Protein AF-A0A2S8ZE43-F1 (afdb_monomer_lite)

Radius of gyration: 16.78 Å; chains: 1; bounding box: 39×30×46 Å

pLDDT: mean 85.7, std 11.54, range [40.06, 96.19]

Sequence (130 aa):
MLRFFDMMYYHLATFYQRFHKKTSGWQLQASFIVSITQAMLILDLWMIIISIFDIQKKAGVYEKIIFCIIGLCLIFYNMKRYEKKYQYYKSIWGVYSGNQKKIQVFLTFFTAVFVWVFVFILGFVFNKYK

Foldseek 3Di:
DVVLLLLLLLLQLVVQCVVCVPDPCSSLVSLLLSLVLVLLVVVLVVLVVCVVVVVLDAQDPVNVVVSVVSSVVSSVVSCVVSVVCNVVSCVVLVPDDDPVNVVSSCCSVCSSVVSVVSSVCSCPVVVSND

Secondary structure (DSSP, 8-state):
-HHHHHHHHHHHHHHHHHH-TT-TTHHHHHHHHHHHHHHHHHHHHHHHHHHHTT--PPPPHHHHHHHHHHHHHHHHHHHHHHTT-HHHHHHHHTT--HHHHHHHHHHHHHHHHHHHHHHHHHHHHT-TT-

Structure (mmCIF, N/CA/C/O backbone):
data_AF-A0A2S8ZE43-F1
#
_entry.id   AF-A0A2S8ZE43-F1
#
loop_
_atom_site.group_PDB
_atom_site.id
_atom_site.type_symbol
_atom_site.label_atom_id
_atom_site.label_alt_id
_atom_site.label_comp_id
_atom_site.label_asym_id
_atom_site.label_entity_id
_atom_site.label_seq_id
_atom_site.pdbx_PDB_ins_code
_atom_site.Cartn_x
_atom_site.Cartn_y
_atom_site.Cartn_z
_atom_site.occupancy
_atom_site.B_iso_or_equiv
_atom_site.auth_seq_id
_atom_site.auth_comp_id
_atom_site.auth_asym_id
_atom_site.auth_atom_id
_atom_site.pdbx_PDB_model_num
ATOM 1 N N . MET A 1 1 ? 8.765 -7.871 5.565 1.00 48.03 1 MET A N 1
ATOM 2 C CA . MET A 1 1 ? 7.647 -6.977 5.174 1.00 48.03 1 MET A CA 1
ATOM 3 C C . MET A 1 1 ? 8.031 -5.946 4.103 1.00 48.03 1 MET A C 1
ATOM 5 O O . MET A 1 1 ? 7.335 -5.865 3.101 1.00 48.03 1 MET A O 1
ATOM 9 N N . LEU A 1 2 ? 9.161 -5.231 4.240 1.00 58.69 2 LEU A N 1
ATOM 10 C CA . LEU A 1 2 ? 9.620 -4.197 3.285 1.00 58.69 2 LEU A CA 1
ATOM 11 C C . LEU A 1 2 ? 9.731 -4.681 1.822 1.00 58.69 2 LEU A C 1
ATOM 13 O O . LEU A 1 2 ? 9.340 -3.958 0.916 1.00 58.69 2 LEU A O 1
ATOM 17 N N . ARG A 1 3 ? 10.184 -5.922 1.586 1.00 84.06 3 ARG A N 1
ATOM 18 C CA . ARG A 1 3 ? 10.337 -6.485 0.228 1.00 84.06 3 ARG A CA 1
ATOM 19 C C . ARG A 1 3 ? 9.009 -6.776 -0.486 1.00 84.06 3 ARG A C 1
ATOM 21 O O . ARG A 1 3 ? 8.967 -6.705 -1.708 1.00 84.06 3 ARG A O 1
ATOM 28 N N . PHE A 1 4 ? 7.940 -7.090 0.253 1.00 91.50 4 PHE A N 1
ATOM 29 C CA . PHE A 1 4 ? 6.644 -7.433 -0.343 1.00 91.50 4 PHE A CA 1
ATOM 30 C C . PHE A 1 4 ? 5.932 -6.194 -0.883 1.00 91.50 4 PHE A C 1
ATOM 32 O O . PHE A 1 4 ? 5.517 -6.187 -2.033 1.00 91.50 4 PHE A O 1
ATOM 39 N N . PHE A 1 5 ? 5.853 -5.117 -0.097 1.00 93.94 5 PHE A N 1
ATOM 40 C CA . PHE A 1 5 ? 5.234 -3.871 -0.559 1.00 93.94 5 PHE A CA 1
ATOM 41 C C . PHE A 1 5 ? 6.025 -3.203 -1.686 1.00 93.94 5 PHE A C 1
ATOM 43 O O . PHE A 1 5 ? 5.430 -2.610 -2.577 1.00 93.94 5 PHE A O 1
ATOM 50 N N . ASP A 1 6 ? 7.348 -3.369 -1.706 1.00 94.12 6 ASP A N 1
ATOM 51 C CA . ASP A 1 6 ? 8.193 -2.923 -2.816 1.00 94.12 6 ASP A CA 1
ATOM 52 C C . ASP A 1 6 ? 7.912 -3.719 -4.108 1.00 94.12 6 ASP A C 1
ATOM 54 O O . ASP A 1 6 ? 7.818 -3.146 -5.195 1.00 94.12 6 ASP A O 1
ATOM 58 N N . MET A 1 7 ? 7.719 -5.038 -3.993 1.00 94.44 7 MET A N 1
ATOM 59 C CA . MET A 1 7 ? 7.272 -5.892 -5.100 1.00 94.44 7 MET A CA 1
ATOM 60 C C . MET A 1 7 ? 5.857 -5.504 -5.564 1.00 94.44 7 MET A C 1
ATOM 62 O O . MET A 1 7 ? 5.603 -5.398 -6.764 1.00 94.44 7 MET A O 1
ATOM 66 N N . MET A 1 8 ? 4.953 -5.242 -4.618 1.00 95.31 8 MET A N 1
ATOM 67 C CA . MET A 1 8 ? 3.584 -4.803 -4.879 1.00 95.31 8 MET A CA 1
ATOM 68 C C . MET A 1 8 ? 3.570 -3.465 -5.626 1.00 95.31 8 MET A C 1
ATOM 70 O O . MET A 1 8 ? 2.912 -3.341 -6.658 1.00 95.31 8 MET A O 1
ATOM 74 N N . TYR A 1 9 ? 4.370 -2.494 -5.168 1.00 95.38 9 TYR A N 1
ATOM 75 C CA . TYR A 1 9 ? 4.591 -1.221 -5.851 1.00 95.38 9 TYR A CA 1
ATOM 76 C C . TYR A 1 9 ? 5.042 -1.444 -7.296 1.00 95.38 9 TYR A C 1
ATOM 78 O O . TYR A 1 9 ? 4.465 -0.856 -8.206 1.00 95.38 9 TYR A O 1
ATOM 86 N N . TYR A 1 10 ? 6.038 -2.305 -7.526 1.00 94.81 10 TYR A N 1
ATOM 87 C CA . TYR A 1 10 ? 6.545 -2.576 -8.871 1.00 94.81 10 TYR A CA 1
ATOM 88 C C . TYR A 1 10 ? 5.469 -3.132 -9.808 1.00 94.81 10 TYR A C 1
ATOM 90 O O . TYR A 1 10 ? 5.323 -2.640 -10.931 1.00 94.81 10 TYR A O 1
ATOM 98 N N . HIS A 1 11 ? 4.706 -4.135 -9.369 1.00 94.62 11 HIS A N 1
ATOM 99 C CA . HIS A 1 11 ? 3.672 -4.747 -10.209 1.00 94.62 11 HIS A CA 1
ATOM 100 C C . HIS A 1 11 ? 2.501 -3.792 -10.458 1.00 94.62 11 HIS A C 1
ATOM 102 O O . HIS A 1 11 ? 2.032 -3.713 -11.594 1.00 94.62 11 HIS A O 1
ATOM 108 N N . LEU A 1 12 ? 2.096 -2.997 -9.461 1.00 94.56 12 LEU A N 1
ATOM 109 C CA . LEU A 1 12 ? 1.090 -1.941 -9.629 1.00 94.56 12 LEU A CA 1
ATOM 110 C C . LEU A 1 12 ? 1.578 -0.845 -10.580 1.00 94.56 12 LEU A C 1
ATOM 112 O O . LEU A 1 12 ? 0.870 -0.484 -11.515 1.00 94.56 12 LEU A O 1
ATOM 116 N N . ALA A 1 13 ? 2.804 -0.355 -10.407 1.00 93.31 13 ALA A N 1
ATOM 117 C CA . ALA A 1 13 ? 3.397 0.651 -11.283 1.00 93.31 13 ALA A CA 1
ATOM 118 C C . ALA A 1 13 ? 3.513 0.136 -12.723 1.00 93.31 13 ALA A C 1
ATOM 120 O O . ALA A 1 13 ? 3.152 0.841 -13.661 1.00 93.31 13 ALA A O 1
ATOM 121 N N . THR A 1 14 ? 3.941 -1.117 -12.902 1.00 92.62 14 THR A N 1
ATOM 122 C CA . THR A 1 14 ? 4.004 -1.778 -14.214 1.00 92.62 14 THR A CA 1
ATOM 123 C C . THR A 1 14 ? 2.617 -1.913 -14.838 1.00 92.62 14 THR A C 1
ATOM 125 O O . THR A 1 14 ? 2.469 -1.736 -16.046 1.00 92.62 14 THR A O 1
ATOM 128 N N . PHE A 1 15 ? 1.597 -2.227 -14.038 1.00 91.88 15 PHE A N 1
ATOM 129 C CA . PHE A 1 15 ? 0.212 -2.294 -14.487 1.00 91.88 15 PHE A CA 1
ATOM 130 C C . PHE A 1 15 ? -0.289 -0.916 -14.930 1.00 91.88 15 PHE A C 1
ATOM 132 O O . PHE A 1 15 ? -0.655 -0.763 -16.092 1.00 91.88 15 PHE A O 1
ATOM 139 N N . TYR A 1 16 ? -0.212 0.105 -14.072 1.00 90.12 16 TYR A N 1
ATOM 140 C CA . TYR A 1 16 ? -0.656 1.466 -14.394 1.00 90.12 16 TYR A CA 1
ATOM 141 C C . TYR A 1 16 ? 0.104 2.070 -15.576 1.00 90.12 16 TYR A C 1
ATOM 143 O O . TYR A 1 16 ? -0.503 2.716 -16.429 1.00 90.12 16 TYR A O 1
ATOM 151 N N . GLN A 1 17 ? 1.406 1.799 -15.702 1.00 89.75 17 GLN A N 1
ATOM 152 C CA . GLN A 1 17 ? 2.206 2.250 -16.841 1.00 89.75 17 GLN A CA 1
ATOM 153 C C . GLN A 1 17 ? 1.664 1.724 -18.183 1.00 89.75 17 GLN A C 1
ATOM 155 O O . GLN A 1 17 ? 1.778 2.415 -19.196 1.00 89.75 17 GLN A O 1
ATOM 160 N N . ARG A 1 18 ? 1.044 0.532 -18.224 1.00 85.38 18 ARG A N 1
ATOM 161 C CA . ARG A 1 18 ? 0.440 -0.009 -19.459 1.00 85.38 18 ARG A CA 1
ATOM 162 C C . ARG A 1 18 ? -0.752 0.819 -19.933 1.00 85.38 18 ARG A C 1
ATOM 164 O O . ARG A 1 18 ? -0.912 0.967 -21.143 1.00 85.38 18 ARG A O 1
ATOM 171 N N . PHE A 1 19 ? -1.535 1.362 -19.003 1.00 79.69 19 PHE A N 1
ATOM 172 C CA . PHE A 1 19 ? -2.726 2.170 -19.288 1.00 79.69 19 PHE A CA 1
ATOM 173 C C . PHE A 1 19 ? -2.402 3.659 -19.455 1.00 79.69 19 PHE A C 1
ATOM 175 O O . PHE A 1 19 ? -3.043 4.351 -20.238 1.00 79.69 19 PHE A O 1
ATOM 182 N N . HIS A 1 20 ? -1.359 4.147 -18.781 1.00 73.50 20 HIS A N 1
ATOM 183 C CA . HIS A 1 20 ? -1.009 5.565 -18.702 1.00 73.50 20 HIS A CA 1
ATOM 184 C C . HIS A 1 20 ? 0.355 5.883 -19.334 1.00 73.50 20 HIS A C 1
ATOM 186 O O . HIS A 1 20 ? 1.131 6.673 -18.805 1.00 73.50 20 HIS A O 1
ATOM 192 N N . LYS A 1 21 ? 0.656 5.290 -20.501 1.00 66.12 21 LYS A N 1
ATOM 193 C CA . LYS A 1 21 ? 1.962 5.412 -21.187 1.00 66.12 21 LYS A CA 1
ATOM 194 C C . LYS A 1 21 ? 2.450 6.856 -21.413 1.00 66.12 21 LYS A C 1
ATOM 196 O O . LYS A 1 21 ? 3.651 7.053 -21.562 1.00 66.12 21 LYS A O 1
ATOM 201 N N . LYS A 1 22 ? 1.544 7.842 -2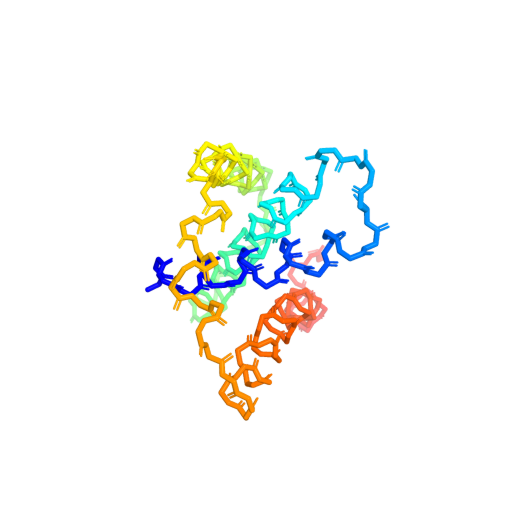1.468 1.00 60.00 22 LYS A N 1
ATOM 202 C CA . LYS A 1 22 ? 1.853 9.257 -21.755 1.00 60.00 22 LYS A CA 1
ATOM 203 C C . LYS A 1 22 ? 1.922 10.166 -20.521 1.00 60.00 22 LYS A C 1
ATOM 205 O O . LYS A 1 22 ? 2.392 11.289 -20.649 1.00 60.00 22 LYS A O 1
ATOM 210 N N . THR A 1 23 ? 1.468 9.725 -19.347 1.00 61.00 23 THR A N 1
ATOM 211 C CA . THR A 1 23 ? 1.427 10.565 -18.138 1.00 61.00 23 THR A CA 1
ATOM 212 C C . THR A 1 23 ? 2.416 10.064 -17.092 1.00 61.00 23 THR A C 1
ATOM 214 O O . THR A 1 23 ? 2.593 8.868 -16.907 1.00 61.00 23 THR A O 1
ATOM 217 N N . SER A 1 24 ? 3.080 10.967 -16.372 1.00 65.69 24 SER A N 1
ATOM 218 C CA . SER A 1 24 ? 4.044 10.631 -15.308 1.00 65.69 24 SER A CA 1
ATOM 219 C C . SER A 1 24 ? 3.387 10.121 -14.011 1.00 65.69 24 SER A C 1
ATOM 221 O O . SER A 1 24 ? 4.080 9.680 -13.096 1.00 65.69 24 SER A O 1
ATOM 223 N N . GLY A 1 25 ? 2.052 10.142 -13.925 1.00 80.56 25 GLY A N 1
ATOM 224 C CA . GLY A 1 25 ? 1.291 9.878 -12.699 1.00 80.56 25 GLY A CA 1
ATOM 225 C C . GLY A 1 25 ? 1.165 8.411 -12.270 1.00 80.56 25 GLY A C 1
ATOM 226 O O . GLY A 1 25 ? 0.729 8.151 -11.151 1.00 80.56 25 GLY A O 1
ATOM 227 N N . TRP A 1 26 ? 1.561 7.436 -13.096 1.00 85.00 26 TRP A N 1
ATOM 228 C CA . TRP A 1 26 ? 1.418 6.007 -12.758 1.00 85.00 26 TRP A CA 1
ATOM 229 C C . TRP A 1 26 ? 2.229 5.597 -11.518 1.00 85.00 26 TRP A C 1
ATOM 231 O O . TRP A 1 26 ? 1.816 4.707 -10.777 1.00 85.00 26 TRP A O 1
ATOM 241 N N . GLN A 1 27 ? 3.357 6.268 -11.248 1.00 87.69 27 GLN A N 1
ATOM 242 C CA . GLN A 1 27 ? 4.142 6.040 -10.026 1.00 87.69 27 GLN A CA 1
ATOM 243 C C . GLN A 1 27 ? 3.382 6.478 -8.774 1.00 87.69 27 GLN A C 1
ATOM 245 O O . GLN A 1 27 ? 3.438 5.788 -7.758 1.00 87.69 27 GLN A O 1
ATOM 250 N N . LEU A 1 28 ? 2.667 7.604 -8.867 1.00 89.12 28 LEU A N 1
ATOM 251 C CA . LEU A 1 28 ? 1.864 8.156 -7.780 1.00 89.12 28 LEU A CA 1
ATOM 252 C C . LEU A 1 28 ? 0.655 7.263 -7.485 1.00 89.12 28 LEU A C 1
ATOM 254 O O . LEU A 1 28 ? 0.370 6.967 -6.332 1.00 89.12 28 LEU A O 1
ATOM 258 N N . GLN A 1 29 ? -0.030 6.786 -8.526 1.00 91.50 29 GLN A N 1
ATOM 259 C CA . GLN A 1 29 ? -1.154 5.859 -8.366 1.00 91.50 29 GLN A CA 1
ATOM 260 C C . GLN A 1 29 ? -0.708 4.567 -7.670 1.00 91.50 29 GLN A C 1
ATOM 262 O O . GLN A 1 29 ? -1.334 4.132 -6.706 1.00 91.50 29 GLN A O 1
ATOM 267 N N . ALA A 1 30 ? 0.414 3.984 -8.102 1.00 93.38 30 ALA A N 1
ATOM 268 C CA . ALA A 1 30 ? 0.952 2.778 -7.483 1.00 93.38 30 ALA A CA 1
ATOM 269 C C . ALA A 1 30 ? 1.340 2.995 -6.012 1.00 93.38 30 ALA A C 1
ATOM 271 O O . ALA A 1 30 ? 0.975 2.183 -5.162 1.00 93.38 30 ALA A O 1
ATOM 272 N N . SER A 1 31 ? 2.046 4.085 -5.688 1.00 93.56 31 SER A N 1
ATOM 273 C CA . SER A 1 31 ? 2.430 4.381 -4.301 1.00 93.56 31 SER A CA 1
ATOM 274 C C . SER A 1 31 ? 1.215 4.652 -3.414 1.00 93.56 31 SER A C 1
ATOM 276 O O . SER A 1 31 ? 1.185 4.210 -2.264 1.00 93.56 31 SER A O 1
ATOM 278 N N . PHE A 1 32 ? 0.183 5.303 -3.950 1.00 93.38 32 PHE A N 1
ATOM 279 C CA . PHE A 1 32 ? -1.065 5.557 -3.241 1.00 93.38 32 PHE A CA 1
ATOM 280 C C . PHE A 1 32 ? -1.799 4.259 -2.889 1.00 93.38 32 PHE A C 1
ATOM 282 O O . PHE A 1 32 ? -2.137 4.048 -1.725 1.00 93.38 32 PHE A O 1
ATOM 289 N N . ILE A 1 33 ? -1.958 3.338 -3.847 1.00 94.19 33 ILE A N 1
ATOM 290 C CA . ILE A 1 33 ? -2.598 2.037 -3.595 1.00 94.19 33 ILE A CA 1
ATOM 291 C C . ILE A 1 33 ? -1.825 1.219 -2.558 1.00 94.19 33 ILE A C 1
ATOM 293 O O . ILE A 1 33 ? -2.436 0.636 -1.661 1.00 94.19 33 ILE A O 1
ATOM 297 N N . VAL A 1 34 ? -0.489 1.205 -2.625 1.00 95.31 34 VAL A N 1
ATOM 298 C CA . VAL A 1 34 ? 0.342 0.537 -1.607 1.00 95.31 34 VAL A CA 1
ATOM 299 C C . VAL A 1 34 ? 0.101 1.135 -0.223 1.00 95.31 34 VAL A C 1
ATOM 301 O O . VAL A 1 34 ? -0.050 0.394 0.746 1.00 95.31 34 VAL A O 1
ATOM 304 N N . SER A 1 35 ? 0.011 2.461 -0.138 1.00 95.50 35 SER A N 1
ATOM 305 C CA . SER A 1 35 ? -0.201 3.176 1.123 1.00 95.50 35 SER A CA 1
ATOM 306 C C . SER A 1 35 ? -1.567 2.891 1.729 1.00 95.50 35 SER A C 1
ATOM 308 O O . SER A 1 35 ? -1.647 2.593 2.916 1.00 95.50 35 SER A O 1
ATOM 310 N N . ILE A 1 36 ? -2.628 2.911 0.918 1.00 93.38 36 ILE A N 1
ATOM 311 C CA . ILE A 1 36 ? -3.970 2.549 1.384 1.00 93.38 36 ILE A CA 1
ATOM 312 C C . ILE A 1 36 ? -4.001 1.091 1.832 1.00 93.38 36 ILE A C 1
ATOM 314 O O . ILE A 1 36 ? -4.529 0.800 2.897 1.00 93.38 36 ILE A O 1
ATOM 318 N N . THR A 1 37 ? -3.398 0.180 1.065 1.00 94.56 37 THR A N 1
ATOM 319 C CA . THR A 1 37 ? -3.344 -1.243 1.433 1.00 94.56 37 THR A CA 1
ATOM 320 C C . THR A 1 37 ? -2.653 -1.429 2.788 1.00 94.56 37 THR A C 1
ATOM 322 O O . THR A 1 37 ? -3.137 -2.177 3.629 1.00 94.56 37 THR A O 1
ATOM 325 N N . GLN A 1 38 ? -1.549 -0.719 3.042 1.00 94.44 38 GLN A N 1
ATOM 326 C CA . GLN A 1 38 ? -0.878 -0.734 4.346 1.00 94.44 38 GLN A CA 1
ATOM 327 C C . GLN A 1 38 ? -1.746 -0.138 5.459 1.00 94.44 38 GLN A C 1
ATOM 329 O O . GLN A 1 38 ? -1.819 -0.717 6.538 1.00 94.44 38 GLN A O 1
ATOM 334 N N . ALA A 1 39 ? -2.409 0.993 5.208 1.00 92.75 39 ALA A N 1
ATOM 335 C CA . ALA A 1 39 ? -3.274 1.641 6.190 1.00 92.75 39 ALA A CA 1
ATOM 336 C C . ALA A 1 39 ? -4.459 0.745 6.580 1.00 92.75 39 ALA A C 1
ATOM 338 O O . ALA A 1 39 ? -4.761 0.599 7.761 1.00 92.75 39 ALA A O 1
ATOM 339 N N . MET A 1 40 ? -5.080 0.095 5.597 1.00 91.25 40 MET A N 1
ATOM 340 C CA . MET A 1 40 ? -6.176 -0.840 5.823 1.00 91.25 40 MET A CA 1
ATOM 341 C C . MET A 1 40 ? -5.704 -2.101 6.555 1.00 91.25 40 MET A C 1
ATOM 343 O O . MET A 1 40 ? -6.352 -2.505 7.508 1.00 91.25 40 MET A O 1
ATOM 347 N N . LEU A 1 41 ? -4.526 -2.650 6.231 1.00 92.31 41 LEU A N 1
ATOM 348 C CA . LEU A 1 41 ? -3.942 -3.756 7.005 1.00 92.31 41 LEU A CA 1
ATOM 349 C C . LEU A 1 41 ? -3.719 -3.391 8.480 1.00 92.31 41 LEU A C 1
ATOM 351 O O . LEU A 1 41 ? -3.925 -4.223 9.359 1.00 92.31 41 LEU A O 1
ATOM 355 N N . ILE A 1 42 ? -3.291 -2.158 8.767 1.00 91.75 42 ILE A N 1
ATOM 356 C CA . ILE A 1 42 ? -3.154 -1.675 10.149 1.00 91.75 42 ILE A CA 1
ATOM 357 C C . ILE A 1 42 ? -4.525 -1.596 10.828 1.00 91.75 42 ILE A C 1
ATOM 359 O O . ILE A 1 42 ? -4.650 -1.991 11.987 1.00 91.75 42 ILE A O 1
ATOM 363 N N . LEU A 1 43 ? -5.546 -1.114 10.116 1.00 89.12 43 LEU A N 1
ATOM 364 C CA . LEU A 1 43 ? -6.917 -1.053 10.620 1.00 89.12 43 LEU A CA 1
ATOM 365 C C . LEU A 1 43 ? -7.469 -2.457 10.908 1.00 89.12 43 LEU A C 1
ATOM 367 O O . LEU A 1 43 ? -8.023 -2.684 11.980 1.00 89.12 43 LEU A O 1
ATOM 371 N N . ASP A 1 44 ? -7.250 -3.408 10.005 1.00 88.38 44 ASP A N 1
ATOM 372 C CA . ASP A 1 44 ? -7.651 -4.805 10.163 1.00 88.38 44 ASP A CA 1
ATOM 373 C C . ASP A 1 44 ? -6.987 -5.448 11.386 1.00 88.38 44 ASP A C 1
ATOM 375 O O . ASP A 1 44 ? -7.657 -6.060 12.221 1.00 88.38 44 ASP A O 1
ATOM 379 N N . LEU A 1 45 ? -5.671 -5.257 11.542 1.00 89.50 45 LEU A N 1
ATOM 380 C CA . LEU A 1 45 ? -4.926 -5.730 12.711 1.00 89.50 45 LEU A CA 1
ATOM 381 C C . LEU A 1 45 ? -5.466 -5.1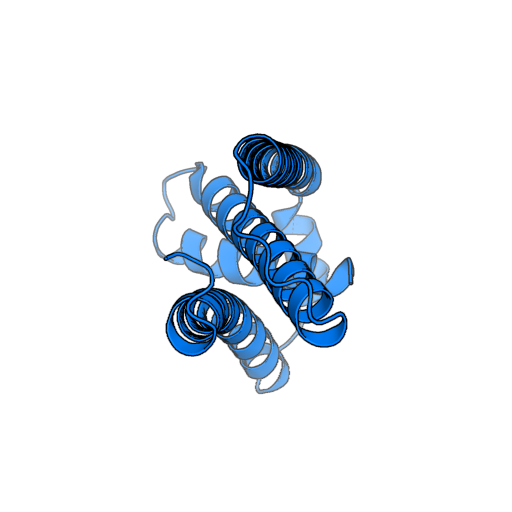23 14.006 1.00 89.50 45 LEU A C 1
ATOM 383 O O . LEU A 1 45 ? -5.655 -5.836 14.990 1.00 89.50 45 LEU A O 1
ATOM 387 N N . TRP A 1 46 ? -5.757 -3.823 14.008 1.00 86.88 46 TRP A N 1
ATOM 388 C CA . TRP A 1 46 ? -6.358 -3.148 15.153 1.00 86.88 46 TRP A CA 1
ATOM 389 C C . TRP A 1 46 ? -7.733 -3.722 15.511 1.00 86.88 46 TRP A C 1
ATOM 391 O O . TRP A 1 46 ? -8.006 -4.010 16.678 1.00 86.88 46 TRP A O 1
ATOM 401 N N . MET A 1 47 ? -8.591 -3.946 14.514 1.00 83.62 47 MET A N 1
ATOM 402 C CA . MET A 1 47 ? -9.919 -4.523 14.720 1.00 83.62 47 MET A CA 1
ATOM 403 C C . MET A 1 47 ? -9.857 -5.939 15.298 1.00 83.62 47 MET A C 1
ATOM 405 O O . MET A 1 47 ? -10.652 -6.257 16.191 1.00 83.62 47 MET A O 1
ATOM 409 N N . ILE A 1 48 ? -8.906 -6.757 14.828 1.00 86.56 48 ILE A N 1
ATOM 410 C CA . ILE A 1 48 ? -8.625 -8.091 15.371 1.00 86.56 48 ILE A CA 1
ATOM 411 C C . ILE A 1 48 ? -8.189 -7.984 16.834 1.00 8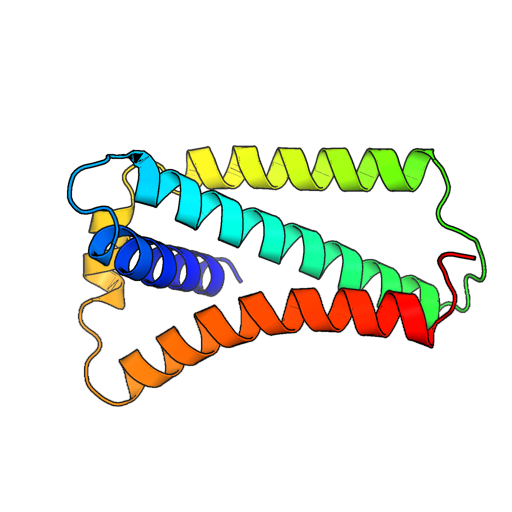6.56 48 ILE A C 1
ATOM 413 O O . ILE A 1 48 ? -8.768 -8.661 17.678 1.00 86.56 48 ILE A O 1
ATOM 417 N N . ILE A 1 49 ? -7.229 -7.109 17.152 1.00 87.19 49 ILE A N 1
ATOM 418 C CA . ILE A 1 49 ? -6.737 -6.906 18.524 1.00 87.19 49 ILE A CA 1
ATOM 419 C C . ILE A 1 49 ? -7.897 -6.541 19.456 1.00 87.19 49 ILE A C 1
ATOM 421 O O . ILE A 1 49 ? -8.137 -7.245 20.432 1.00 87.19 49 ILE A O 1
ATOM 425 N N . ILE A 1 50 ? -8.685 -5.514 19.121 1.00 84.06 50 ILE A N 1
ATOM 426 C CA . ILE A 1 50 ? -9.863 -5.125 19.917 1.00 84.06 50 ILE A CA 1
ATOM 427 C C . ILE A 1 50 ? -10.828 -6.305 20.092 1.00 84.06 50 ILE A C 1
ATOM 429 O O . ILE A 1 50 ? -11.433 -6.448 21.149 1.00 84.06 50 ILE A O 1
ATOM 433 N N . SER A 1 51 ? -11.009 -7.131 19.056 1.00 80.94 51 SER A N 1
ATOM 434 C CA . SER A 1 51 ? -11.899 -8.294 19.125 1.00 80.94 51 SER A CA 1
ATOM 435 C C . SER A 1 51 ? -11.384 -9.390 20.053 1.00 80.94 51 SER A C 1
ATOM 437 O O . SER A 1 51 ? -12.188 -10.002 20.742 1.00 80.94 51 SER A O 1
ATOM 439 N N . ILE A 1 52 ? -10.075 -9.646 20.067 1.00 86.00 52 ILE A N 1
ATOM 440 C CA . ILE A 1 52 ? -9.457 -10.664 20.927 1.00 86.00 52 ILE A CA 1
ATOM 441 C C . ILE A 1 52 ? -9.535 -10.248 22.400 1.00 86.00 52 ILE A C 1
ATOM 443 O O . ILE A 1 52 ? -9.748 -11.093 23.263 1.00 86.00 52 ILE A O 1
ATOM 447 N N . PHE A 1 53 ? -9.397 -8.953 22.688 1.00 85.25 53 PHE A N 1
ATOM 448 C CA . PHE A 1 53 ? -9.457 -8.416 24.052 1.00 85.25 53 PHE A CA 1
ATOM 449 C C . PHE A 1 53 ? -10.878 -8.058 24.525 1.00 85.25 53 PHE A C 1
ATOM 451 O O . PHE A 1 53 ? -11.017 -7.436 25.574 1.00 85.25 53 PHE A O 1
ATOM 458 N N . ASP A 1 54 ? -11.915 -8.410 23.753 1.00 77.81 54 ASP A N 1
ATOM 459 C CA . ASP A 1 54 ? -13.332 -8.094 24.015 1.00 77.81 54 ASP A CA 1
ATOM 460 C C . ASP A 1 54 ? -13.579 -6.623 24.407 1.00 77.81 54 ASP A C 1
ATOM 462 O O . ASP A 1 54 ? -14.413 -6.274 25.244 1.00 77.81 54 ASP A O 1
ATOM 466 N N . ILE A 1 55 ? -12.824 -5.712 23.787 1.00 76.62 55 ILE A N 1
ATOM 467 C CA . ILE A 1 55 ? -12.970 -4.275 24.016 1.00 76.62 55 ILE A CA 1
ATOM 468 C C . ILE A 1 55 ? -14.184 -3.814 23.198 1.00 76.62 55 ILE A C 1
ATOM 470 O O . ILE A 1 55 ? -14.067 -3.387 22.049 1.00 76.62 55 ILE A O 1
ATOM 474 N N . GLN A 1 56 ? -15.382 -3.914 23.773 1.00 66.44 56 GLN A N 1
ATOM 475 C CA . GLN A 1 56 ? -16.654 -3.564 23.117 1.00 66.44 56 GLN A CA 1
ATOM 476 C C . GLN A 1 56 ? -16.925 -2.050 23.075 1.00 66.44 56 GLN A C 1
ATOM 478 O O . GLN A 1 56 ? -18.045 -1.584 23.287 1.00 66.44 56 GLN A O 1
ATOM 483 N N . LYS A 1 57 ? -15.895 -1.244 22.809 1.00 67.75 57 LYS A N 1
ATOM 484 C CA . LYS A 1 57 ? -16.035 0.209 22.698 1.00 67.75 57 LYS A CA 1
ATOM 485 C C . LYS A 1 57 ? -16.089 0.619 21.230 1.00 67.75 57 LYS A C 1
ATOM 487 O O . LYS A 1 57 ? -15.260 0.196 20.428 1.00 67.75 57 LYS A O 1
ATOM 492 N N . LYS A 1 58 ? -17.060 1.467 20.879 1.00 71.19 58 LYS A N 1
ATOM 493 C CA . LYS A 1 58 ? -17.100 2.112 19.559 1.00 71.19 58 LYS A CA 1
ATOM 494 C C . LYS A 1 58 ? -15.853 2.964 19.369 1.00 71.19 58 LYS A C 1
ATOM 496 O O . LYS A 1 58 ? -15.426 3.633 20.313 1.00 71.19 58 LYS A O 1
ATOM 501 N N . ALA A 1 59 ? -15.350 3.000 18.137 1.00 73.31 59 ALA A N 1
ATOM 502 C CA . ALA A 1 59 ? -14.202 3.825 17.800 1.00 73.31 59 ALA A CA 1
ATOM 503 C C . ALA A 1 59 ? -14.487 5.308 18.105 1.00 73.31 59 ALA A C 1
ATOM 505 O O . ALA A 1 59 ? -15.377 5.926 17.503 1.00 73.31 59 ALA A O 1
ATOM 506 N N . GLY A 1 60 ? -13.734 5.879 19.042 1.00 81.69 60 GLY A N 1
ATOM 507 C CA . GLY A 1 60 ? -13.833 7.278 19.437 1.00 81.69 60 GLY A CA 1
ATOM 508 C C . GLY A 1 60 ? -13.359 8.225 18.332 1.00 81.69 60 GLY A C 1
ATOM 509 O O . GLY A 1 60 ? -12.638 7.839 17.413 1.00 81.69 60 GLY A O 1
ATOM 510 N N . VAL A 1 61 ? -13.733 9.505 18.425 1.00 85.75 61 VAL A N 1
ATOM 511 C CA . VAL A 1 61 ? -13.298 10.535 17.458 1.00 85.75 61 VAL A CA 1
ATOM 512 C C . VAL A 1 61 ? -11.768 10.626 17.394 1.00 85.75 61 VAL A C 1
ATOM 514 O O . VAL A 1 61 ? -11.206 10.690 16.304 1.00 85.75 61 VAL A O 1
ATOM 517 N N . TYR A 1 62 ? -11.090 10.545 18.541 1.00 87.00 62 TYR A N 1
ATOM 518 C CA . TYR A 1 62 ? -9.627 10.567 18.607 1.00 87.00 62 TYR A CA 1
ATOM 519 C C . TYR A 1 62 ? -8.976 9.375 17.896 1.00 87.00 62 TYR A C 1
ATOM 521 O O . TYR A 1 62 ? -8.002 9.564 17.177 1.00 87.00 62 TYR A O 1
ATOM 529 N N . GLU A 1 63 ? -9.536 8.169 18.021 1.00 84.56 63 GLU A N 1
ATOM 530 C CA . GLU A 1 63 ? -9.021 6.984 17.320 1.00 84.56 63 GLU A CA 1
ATOM 531 C C . GLU A 1 63 ? -9.152 7.154 15.804 1.00 84.56 63 GLU A C 1
ATOM 533 O O . GLU A 1 63 ? -8.199 6.909 15.070 1.00 84.56 63 GLU A O 1
ATOM 538 N N . LYS A 1 64 ? -10.293 7.674 15.330 1.00 85.88 64 LYS A N 1
ATOM 539 C CA . LYS A 1 64 ? -10.498 7.988 13.906 1.00 85.88 64 LYS A CA 1
ATOM 540 C C . LYS A 1 64 ? -9.466 8.997 13.394 1.00 85.88 64 LYS A C 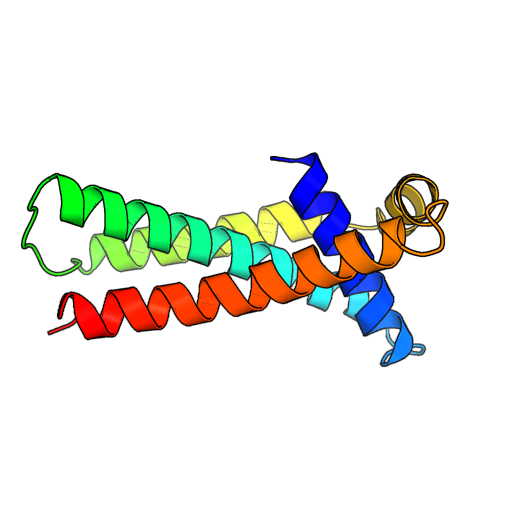1
ATOM 542 O O . LYS A 1 64 ? -8.896 8.792 12.326 1.00 85.88 64 LYS A O 1
ATOM 547 N N . ILE A 1 65 ? -9.192 10.055 14.162 1.00 90.81 65 ILE A N 1
ATOM 548 C CA . ILE A 1 65 ? -8.170 11.058 13.818 1.00 90.81 65 ILE A CA 1
ATOM 549 C C . ILE A 1 65 ? -6.781 10.413 13.747 1.00 90.81 65 ILE A C 1
ATOM 551 O O . ILE A 1 65 ? -6.054 10.649 12.782 1.00 90.81 65 ILE A O 1
ATOM 555 N N . ILE A 1 66 ? -6.427 9.565 14.717 1.00 91.50 66 ILE A N 1
ATOM 556 C CA . ILE A 1 66 ? -5.145 8.849 14.734 1.00 91.50 66 ILE A CA 1
ATOM 557 C C . ILE A 1 66 ? -5.001 7.967 13.488 1.00 91.50 66 ILE A C 1
ATOM 559 O O . ILE A 1 66 ? -3.975 8.044 12.815 1.00 91.50 66 ILE A O 1
ATOM 563 N N . PHE A 1 67 ? -6.026 7.191 13.116 1.00 89.06 67 PHE A N 1
ATOM 564 C CA . PHE A 1 67 ? -5.981 6.369 11.900 1.00 89.06 67 PHE A CA 1
ATOM 565 C C . PHE A 1 67 ? -5.850 7.204 10.624 1.00 89.06 67 PHE A C 1
ATOM 567 O O . PHE A 1 67 ? -5.071 6.840 9.741 1.00 89.06 67 PHE A O 1
ATOM 574 N N . CYS A 1 68 ? -6.538 8.346 10.536 1.00 91.38 68 CYS A N 1
ATOM 575 C CA . CYS A 1 68 ? -6.370 9.276 9.420 1.00 91.38 68 CYS A CA 1
ATOM 576 C C . CYS A 1 68 ? -4.932 9.806 9.329 1.00 91.38 68 CYS A C 1
ATOM 578 O O . CYS A 1 68 ? -4.351 9.811 8.244 1.00 91.38 68 CYS A O 1
ATOM 580 N N . ILE A 1 69 ? -4.334 10.203 10.457 1.00 95.25 69 ILE A N 1
ATOM 581 C CA . ILE A 1 69 ? -2.942 10.673 10.507 1.00 95.25 69 ILE A CA 1
ATOM 582 C C . ILE A 1 69 ? -1.984 9.554 10.087 1.00 95.25 69 ILE A C 1
ATOM 584 O O . ILE A 1 69 ? -1.119 9.790 9.248 1.00 95.25 69 ILE A O 1
ATOM 588 N N . ILE A 1 70 ? -2.165 8.328 10.589 1.00 94.44 70 ILE A N 1
ATOM 589 C CA . ILE A 1 70 ? -1.350 7.168 10.195 1.00 94.44 70 ILE A CA 1
ATOM 590 C C . ILE A 1 70 ? -1.450 6.928 8.683 1.00 94.44 70 ILE A C 1
ATOM 592 O O . ILE A 1 70 ? -0.425 6.752 8.023 1.00 94.44 70 ILE A O 1
ATOM 596 N N . GLY A 1 71 ? -2.659 6.971 8.116 1.00 93.50 71 GLY A N 1
ATOM 597 C CA . GLY A 1 71 ? -2.875 6.826 6.677 1.00 93.50 71 GLY A CA 1
ATOM 598 C C . GLY A 1 71 ? -2.146 7.896 5.860 1.00 93.50 71 GLY A C 1
ATOM 599 O O . GLY A 1 71 ? -1.435 7.571 4.908 1.00 93.50 71 GLY A O 1
ATOM 600 N N . LEU A 1 72 ? -2.249 9.166 6.264 1.00 94.75 72 LEU A N 1
ATOM 601 C CA . LEU A 1 72 ? -1.532 10.274 5.622 1.00 94.75 72 LEU A CA 1
ATOM 602 C C . LEU A 1 72 ? -0.009 10.127 5.744 1.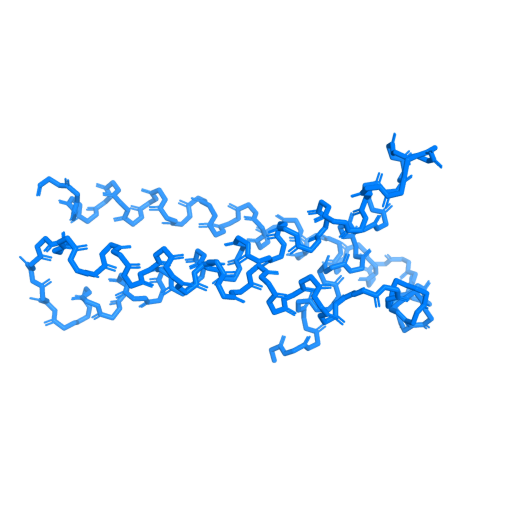00 94.75 72 LEU A C 1
ATOM 604 O O . LEU A 1 72 ? 0.708 10.317 4.759 1.00 94.75 72 LEU A O 1
ATOM 608 N N . CYS A 1 73 ? 0.490 9.730 6.916 1.00 96.19 73 CYS A N 1
ATOM 609 C CA . CYS A 1 73 ? 1.906 9.457 7.138 1.00 96.19 73 CYS A CA 1
ATOM 610 C C . CY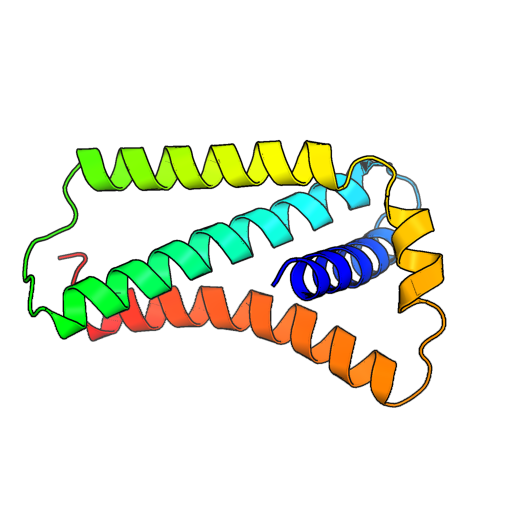S A 1 73 ? 2.416 8.334 6.228 1.00 96.19 73 CYS A C 1
ATOM 612 O O . CYS A 1 73 ? 3.494 8.472 5.651 1.00 96.19 73 CYS A O 1
ATOM 614 N N . LEU A 1 74 ? 1.646 7.256 6.049 1.00 95.62 74 LEU A N 1
ATOM 615 C CA . LEU A 1 74 ? 1.997 6.165 5.137 1.00 95.62 74 LEU A CA 1
ATOM 616 C C . LEU A 1 74 ? 2.032 6.621 3.680 1.00 95.62 74 LEU A C 1
ATOM 618 O O . LEU A 1 74 ? 2.971 6.271 2.965 1.00 95.62 74 LEU A O 1
ATOM 622 N N . ILE A 1 75 ? 1.059 7.431 3.251 1.00 94.44 75 ILE A N 1
ATOM 623 C CA . ILE A 1 75 ? 1.047 8.018 1.905 1.00 94.44 75 ILE A CA 1
ATOM 624 C C . ILE A 1 75 ? 2.320 8.832 1.683 1.00 94.44 75 ILE A C 1
ATOM 626 O O . ILE A 1 75 ? 3.060 8.570 0.734 1.00 94.44 75 ILE A O 1
ATOM 630 N N . PHE A 1 76 ? 2.622 9.771 2.581 1.00 95.00 76 PHE A N 1
ATOM 631 C CA . PHE A 1 76 ? 3.799 10.626 2.450 1.00 95.00 76 PHE A CA 1
ATOM 632 C C . PHE A 1 76 ? 5.106 9.821 2.483 1.00 95.00 76 PHE A C 1
ATOM 634 O O . PHE A 1 76 ? 5.991 10.010 1.642 1.00 95.00 76 PHE A O 1
ATOM 641 N N . TYR A 1 77 ? 5.207 8.870 3.414 1.00 95.06 77 TYR A N 1
ATOM 642 C CA . TYR A 1 77 ? 6.349 7.973 3.537 1.00 95.06 77 TYR A CA 1
ATOM 643 C C . TYR A 1 77 ? 6.586 7.182 2.247 1.00 95.06 77 TYR A C 1
ATOM 645 O O . TYR A 1 77 ? 7.706 7.165 1.735 1.00 95.06 77 TYR A O 1
ATOM 653 N N . ASN A 1 78 ? 5.546 6.562 1.687 1.00 95.06 78 ASN A N 1
ATOM 654 C CA . ASN A 1 78 ? 5.663 5.747 0.481 1.00 95.06 78 ASN A CA 1
ATOM 655 C C . ASN A 1 78 ? 5.887 6.580 -0.779 1.00 95.06 78 ASN A C 1
ATOM 657 O O . ASN A 1 78 ? 6.643 6.153 -1.649 1.00 95.06 78 ASN A O 1
ATOM 661 N N . MET A 1 79 ? 5.290 7.771 -0.880 1.00 92.31 79 MET A N 1
ATOM 662 C CA . MET A 1 79 ? 5.583 8.704 -1.971 1.00 92.31 79 MET A CA 1
ATOM 663 C C . MET A 1 79 ? 7.080 9.013 -2.024 1.00 92.31 79 MET A C 1
ATOM 665 O O . MET A 1 79 ? 7.704 8.816 -3.064 1.00 92.31 79 MET A O 1
ATOM 669 N N . LYS A 1 80 ? 7.674 9.393 -0.886 1.00 92.44 80 LYS A N 1
ATOM 670 C CA . LYS A 1 80 ? 9.115 9.659 -0.792 1.00 92.44 80 LYS A CA 1
ATOM 671 C C . LYS A 1 80 ? 9.953 8.396 -0.995 1.00 92.44 80 LYS A C 1
ATOM 673 O O . LYS A 1 80 ? 10.980 8.416 -1.665 1.00 92.44 80 LYS A O 1
ATOM 678 N N . ARG A 1 81 ? 9.526 7.270 -0.422 1.00 92.25 81 ARG A N 1
ATOM 679 C CA . ARG A 1 81 ? 10.239 5.991 -0.517 1.00 92.25 81 ARG A CA 1
ATOM 680 C C . ARG A 1 81 ? 10.349 5.500 -1.953 1.00 92.25 81 ARG A C 1
ATOM 682 O O . ARG A 1 81 ? 11.398 4.953 -2.295 1.00 92.25 81 ARG A O 1
ATOM 689 N N . TYR A 1 82 ? 9.280 5.621 -2.735 1.00 92.75 82 TYR A N 1
ATOM 690 C CA . TYR A 1 82 ? 9.167 5.049 -4.075 1.00 92.75 82 TYR A CA 1
ATOM 691 C C . TYR A 1 82 ? 9.514 6.019 -5.200 1.00 92.75 82 TYR A C 1
ATOM 693 O O . TYR A 1 82 ? 9.607 5.596 -6.355 1.00 92.75 82 TYR A O 1
ATOM 701 N N . GLU A 1 83 ? 9.759 7.286 -4.873 1.00 89.12 83 GLU A N 1
ATOM 702 C CA . GLU A 1 83 ? 10.172 8.300 -5.831 1.00 89.12 83 GLU A CA 1
ATOM 703 C C . GLU A 1 83 ? 11.342 7.799 -6.692 1.00 89.12 83 GLU A C 1
ATOM 705 O O . GLU A 1 83 ? 12.400 7.424 -6.186 1.00 89.12 83 GLU A O 1
ATOM 710 N N . LYS A 1 84 ? 11.129 7.749 -8.016 1.00 86.12 84 LYS A N 1
ATOM 711 C CA . LYS A 1 84 ? 12.124 7.336 -9.026 1.00 86.12 84 LYS A CA 1
ATOM 712 C C . LYS A 1 84 ? 12.699 5.919 -8.849 1.00 86.12 84 LYS A C 1
ATOM 714 O O . LYS A 1 84 ? 13.593 5.530 -9.598 1.00 86.12 84 LYS A O 1
ATOM 719 N N . LYS A 1 85 ? 12.159 5.088 -7.949 1.00 89.88 85 LYS A N 1
ATOM 720 C CA . LYS A 1 85 ? 12.664 3.722 -7.705 1.00 89.88 85 LYS A CA 1
ATOM 721 C C . LYS A 1 85 ? 12.094 2.653 -8.628 1.00 89.88 85 LYS A C 1
ATOM 723 O O . LYS A 1 85 ? 12.506 1.499 -8.549 1.00 89.88 85 LYS A O 1
ATOM 728 N N . TYR A 1 86 ? 11.190 3.004 -9.541 1.00 91.06 86 TYR A N 1
ATOM 729 C CA . TYR A 1 86 ? 10.621 2.038 -10.483 1.00 91.06 86 TYR A CA 1
ATOM 730 C C . TYR A 1 86 ? 11.689 1.248 -11.259 1.00 91.06 86 TYR A C 1
ATOM 732 O O . TYR A 1 86 ? 11.606 0.024 -11.325 1.00 91.06 86 TYR A O 1
ATOM 740 N N . GLN A 1 87 ? 12.714 1.919 -11.800 1.00 90.38 87 GLN A N 1
ATOM 741 C CA . GLN A 1 87 ? 13.770 1.238 -12.566 1.00 90.38 87 GLN A CA 1
ATOM 742 C C . GLN A 1 87 ? 14.597 0.289 -11.692 1.00 90.38 87 GLN A C 1
ATOM 744 O O . GLN A 1 87 ? 14.932 -0.810 -12.126 1.00 90.38 87 GLN A O 1
ATOM 749 N N . TYR A 1 88 ? 14.851 0.679 -10.440 1.00 92.38 88 TYR A N 1
ATOM 750 C CA . TYR A 1 88 ? 15.510 -0.175 -9.456 1.00 92.38 88 TYR A CA 1
ATOM 751 C C . TYR A 1 88 ? 14.685 -1.436 -9.161 1.00 92.38 88 TYR A C 1
ATOM 753 O O . TYR A 1 88 ? 15.204 -2.545 -9.193 1.00 92.38 88 TYR A O 1
ATOM 761 N N . TYR A 1 89 ? 13.374 -1.315 -8.949 1.00 92.38 89 TYR A N 1
ATOM 762 C CA . TYR A 1 89 ? 12.553 -2.505 -8.715 1.00 92.38 89 TYR A CA 1
ATOM 763 C C . TYR A 1 89 ? 12.338 -3.345 -9.974 1.00 92.38 89 TYR A C 1
ATOM 765 O O . TYR A 1 89 ? 12.198 -4.562 -9.875 1.00 92.38 89 TYR A O 1
ATOM 773 N N . LYS A 1 90 ? 12.376 -2.729 -11.160 1.00 91.88 90 LYS A N 1
ATOM 774 C CA . LYS A 1 90 ? 12.348 -3.445 -12.436 1.00 91.88 90 LYS A CA 1
ATOM 775 C C . LYS A 1 90 ? 13.575 -4.339 -12.618 1.00 91.88 90 LYS A C 1
ATOM 777 O O . LYS A 1 90 ? 13.408 -5.438 -13.136 1.00 91.88 90 LYS A O 1
ATOM 782 N N . SER A 1 91 ? 14.770 -3.927 -12.191 1.00 91.62 91 SER A N 1
ATOM 783 C CA . SER A 1 91 ? 15.955 -4.795 -12.285 1.00 91.62 91 SER A CA 1
ATOM 784 C C . SER A 1 91 ? 15.890 -5.989 -11.326 1.00 91.62 91 SER A C 1
ATOM 786 O O . SER A 1 91 ? 16.397 -7.055 -11.653 1.00 91.62 91 SER A O 1
ATOM 788 N N . ILE A 1 92 ? 15.210 -5.845 -10.183 1.00 90.50 92 ILE A N 1
ATOM 789 C CA . ILE A 1 92 ? 15.057 -6.915 -9.184 1.00 90.50 92 ILE A CA 1
ATOM 790 C C . ILE A 1 92 ? 13.929 -7.884 -9.544 1.00 90.50 92 ILE A C 1
ATOM 792 O O . ILE A 1 92 ? 14.094 -9.095 -9.439 1.00 90.50 92 ILE A O 1
ATOM 796 N N . TRP A 1 93 ? 12.761 -7.362 -9.924 1.00 90.38 93 TRP A N 1
ATOM 797 C CA . TRP A 1 93 ? 11.537 -8.156 -10.084 1.00 90.38 93 TRP A CA 1
ATOM 798 C C . TRP A 1 93 ? 11.145 -8.385 -11.547 1.00 90.38 93 TRP A C 1
ATOM 800 O O . TRP A 1 93 ? 10.339 -9.264 -11.848 1.00 90.38 93 TRP A O 1
ATOM 810 N N . GLY A 1 94 ? 11.723 -7.627 -12.480 1.00 87.69 94 GLY A N 1
ATOM 811 C CA . GLY A 1 94 ? 11.488 -7.794 -13.914 1.00 87.69 94 GLY A CA 1
ATOM 812 C C . GLY A 1 94 ? 12.181 -9.016 -14.517 1.00 87.69 94 GLY A C 1
ATOM 813 O O . GLY A 1 94 ? 11.785 -9.438 -15.601 1.00 87.69 94 GLY A O 1
ATOM 814 N N . VAL A 1 95 ? 13.164 -9.597 -13.819 1.00 88.56 95 VAL A N 1
ATOM 815 C CA . VAL A 1 95 ? 13.883 -10.814 -14.243 1.00 88.56 95 VAL A CA 1
ATOM 816 C C . VAL A 1 95 ? 13.050 -12.089 -14.084 1.00 88.56 95 VAL A C 1
ATOM 818 O O . VAL A 1 95 ? 13.337 -13.092 -14.730 1.00 88.56 95 VAL A O 1
ATOM 821 N N . TYR A 1 96 ? 11.994 -12.062 -13.264 1.00 86.19 96 TYR A N 1
ATOM 822 C CA . TYR A 1 96 ? 11.128 -13.224 -13.070 1.00 86.19 96 TYR A CA 1
ATOM 823 C C . TYR A 1 96 ? 10.228 -13.462 -14.291 1.00 86.19 96 TYR A C 1
ATOM 825 O O . TYR A 1 96 ? 9.549 -12.551 -14.780 1.00 86.19 96 TYR A O 1
ATOM 833 N N . SER A 1 97 ? 10.165 -14.712 -14.754 1.00 85.00 97 SER A N 1
ATOM 834 C CA . SER A 1 97 ? 9.351 -15.149 -15.892 1.00 85.00 97 SER A CA 1
ATOM 835 C C . SER A 1 97 ? 8.402 -16.297 -15.510 1.00 85.00 97 SER A C 1
ATOM 837 O O . SER A 1 97 ? 8.458 -16.851 -14.410 1.00 85.00 97 SER A O 1
ATOM 839 N N . GLY A 1 98 ? 7.450 -16.608 -16.396 1.00 90.12 98 GLY A N 1
ATOM 840 C CA . GLY A 1 98 ? 6.534 -17.739 -16.228 1.00 90.12 98 GLY A CA 1
ATOM 841 C C . GLY A 1 98 ? 5.670 -17.675 -14.960 1.00 90.12 98 GLY A C 1
ATOM 842 O O . GLY A 1 98 ? 5.046 -16.652 -14.660 1.00 90.12 98 GLY A O 1
ATOM 843 N N . ASN A 1 99 ? 5.613 -18.789 -14.227 1.00 90.75 99 ASN A N 1
ATOM 844 C CA . ASN A 1 99 ? 4.735 -18.954 -13.064 1.00 90.75 99 ASN A CA 1
ATOM 845 C C . ASN A 1 99 ? 5.119 -18.061 -11.879 1.00 90.75 99 ASN A C 1
ATOM 847 O O . ASN A 1 99 ? 4.229 -17.554 -11.202 1.00 90.75 99 ASN A O 1
ATOM 851 N N . GLN A 1 100 ? 6.409 -17.796 -11.655 1.00 87.44 100 GLN A N 1
ATOM 852 C CA . GLN A 1 100 ? 6.846 -16.949 -10.538 1.00 87.44 100 GLN A CA 1
ATOM 853 C C . GLN A 1 100 ? 6.303 -15.523 -10.673 1.00 87.44 100 GLN A C 1
ATOM 855 O O . GLN A 1 100 ? 5.754 -14.967 -9.723 1.00 87.44 100 GLN A O 1
ATOM 860 N N . LYS A 1 101 ? 6.355 -14.961 -11.886 1.00 90.06 101 LYS A N 1
ATOM 861 C CA . LYS A 1 101 ? 5.757 -13.655 -12.176 1.00 90.06 101 LYS A CA 1
ATOM 862 C C . LYS A 1 101 ? 4.244 -13.663 -11.965 1.00 90.06 101 LYS A C 1
ATOM 864 O O . LYS A 1 101 ? 3.715 -12.736 -11.361 1.00 90.06 101 LYS A O 1
ATOM 869 N N . LYS A 1 102 ? 3.550 -14.707 -12.436 1.00 90.62 102 LYS A N 1
ATOM 870 C CA . LYS A 1 102 ? 2.094 -14.844 -12.258 1.00 90.62 102 LYS A CA 1
ATOM 871 C C . LYS A 1 102 ? 1.707 -14.867 -10.781 1.00 90.62 102 LYS A C 1
ATOM 873 O O . LYS A 1 102 ? 0.787 -14.153 -10.409 1.00 90.62 102 LYS A O 1
ATOM 878 N N . ILE A 1 103 ? 2.433 -15.616 -9.950 1.00 92.62 103 ILE A N 1
ATOM 879 C CA . ILE A 1 103 ? 2.185 -15.695 -8.504 1.00 92.62 103 ILE A CA 1
ATOM 880 C C . ILE A 1 103 ? 2.385 -14.329 -7.842 1.00 92.62 103 ILE A C 1
ATOM 882 O O . ILE A 1 103 ? 1.526 -13.890 -7.091 1.00 92.62 103 ILE A O 1
ATOM 886 N N . GLN A 1 104 ? 3.474 -13.616 -8.137 1.00 92.50 104 GLN A N 1
ATOM 887 C CA . GLN A 1 104 ? 3.730 -12.301 -7.533 1.00 92.50 104 GLN A CA 1
ATOM 888 C C . GLN A 1 104 ? 2.692 -11.246 -7.936 1.00 92.50 104 GLN A C 1
ATOM 890 O O . GLN A 1 104 ? 2.252 -10.446 -7.107 1.00 92.50 104 GLN A O 1
ATOM 895 N N . VAL A 1 105 ? 2.285 -11.254 -9.208 1.00 92.44 105 VAL A N 1
ATOM 896 C CA . VAL A 1 105 ? 1.207 -10.400 -9.717 1.00 92.44 105 VAL A CA 1
ATOM 897 C C . VAL A 1 105 ? -0.109 -10.765 -9.035 1.00 92.44 105 VAL A C 1
ATOM 899 O O . VAL A 1 105 ? -0.783 -9.881 -8.516 1.00 92.44 105 VAL A O 1
ATOM 902 N N . PHE A 1 106 ? -0.445 -12.054 -8.971 1.00 94.88 106 PHE A N 1
ATOM 903 C CA . PHE A 1 106 ? -1.634 -12.535 -8.275 1.00 94.88 106 PHE A CA 1
ATOM 904 C C . PHE A 1 106 ? -1.641 -12.081 -6.815 1.00 94.88 106 PHE A C 1
ATOM 906 O O . PHE A 1 106 ? -2.600 -11.445 -6.406 1.00 94.88 106 PHE A O 1
ATOM 913 N N . LEU A 1 107 ? -0.558 -12.301 -6.064 1.00 93.88 107 LEU A N 1
ATOM 914 C CA . LEU A 1 107 ? -0.441 -11.873 -4.668 1.00 93.88 107 LEU A CA 1
ATOM 915 C C . LEU A 1 107 ? -0.603 -10.358 -4.513 1.00 93.88 107 LEU A C 1
ATOM 917 O O . LEU A 1 107 ? -1.274 -9.914 -3.594 1.00 93.88 107 LEU A O 1
ATOM 921 N N . THR A 1 108 ? -0.044 -9.564 -5.428 1.00 93.94 108 THR A N 1
ATOM 922 C CA . THR A 1 108 ? -0.180 -8.098 -5.411 1.00 93.94 108 THR A CA 1
ATOM 923 C C . THR A 1 108 ? -1.646 -7.671 -5.468 1.00 93.94 108 THR A C 1
ATOM 925 O O . THR A 1 108 ? -2.113 -6.925 -4.609 1.00 93.94 108 THR A O 1
ATOM 928 N N . PHE A 1 109 ? -2.383 -8.152 -6.471 1.00 94.25 109 PHE A N 1
ATOM 929 C CA . PHE A 1 109 ? -3.781 -7.766 -6.664 1.00 94.25 109 PHE A CA 1
ATOM 930 C C . PHE A 1 109 ? -4.709 -8.440 -5.657 1.00 94.25 109 PHE A C 1
ATOM 932 O O . PHE A 1 109 ? -5.629 -7.798 -5.158 1.00 94.25 109 PHE A O 1
ATOM 939 N N . PHE A 1 110 ? -4.439 -9.700 -5.318 1.00 94.00 110 PHE A N 1
ATOM 940 C CA . PHE A 1 110 ? -5.172 -10.430 -4.297 1.00 94.00 110 PHE A CA 1
ATOM 941 C C . PHE A 1 110 ? -5.063 -9.721 -2.953 1.00 94.00 110 PHE A C 1
ATOM 943 O O . PHE A 1 110 ? -6.092 -9.436 -2.367 1.00 94.00 110 PHE A O 1
ATOM 950 N N . THR A 1 111 ? -3.861 -9.364 -2.487 1.00 93.69 111 THR A N 1
ATOM 951 C CA . THR A 1 111 ? -3.702 -8.647 -1.215 1.00 93.69 111 THR A CA 1
ATOM 952 C C . THR A 1 111 ? -4.378 -7.284 -1.249 1.00 93.69 111 THR A C 1
ATOM 954 O O . THR A 1 111 ? -5.067 -6.947 -0.292 1.00 93.69 111 THR A O 1
ATOM 957 N N . ALA A 1 112 ? -4.241 -6.524 -2.341 1.00 92.00 112 ALA A N 1
ATOM 958 C CA . ALA A 1 112 ? -4.936 -5.248 -2.468 1.00 92.00 112 ALA A CA 1
ATOM 959 C C . ALA A 1 112 ? -6.453 -5.434 -2.301 1.00 92.00 112 ALA A C 1
ATOM 961 O O . ALA A 1 112 ? -7.042 -4.801 -1.438 1.00 92.00 112 ALA A O 1
ATOM 962 N N . VAL A 1 113 ? -7.081 -6.348 -3.047 1.00 92.00 113 VAL A N 1
ATOM 963 C CA . VAL A 1 113 ? -8.533 -6.599 -2.965 1.00 92.00 113 VAL A CA 1
ATOM 964 C C . VAL A 1 113 ? -8.941 -7.203 -1.619 1.00 92.00 113 VAL A C 1
ATOM 966 O O . VAL A 1 113 ? -9.932 -6.779 -1.030 1.00 92.00 113 VAL A O 1
ATOM 969 N N . PHE A 1 114 ? -8.179 -8.176 -1.123 1.00 90.88 114 PHE A N 1
ATOM 970 C CA . PHE A 1 114 ? -8.470 -8.915 0.102 1.00 90.88 114 PHE A CA 1
ATOM 971 C C . PHE A 1 114 ? -8.583 -7.984 1.299 1.00 90.88 114 PHE A C 1
ATOM 973 O O . PHE A 1 114 ? -9.531 -8.098 2.061 1.00 90.88 114 PHE A O 1
ATOM 980 N N . VAL A 1 115 ? -7.663 -7.033 1.425 1.00 90.38 115 VAL A N 1
ATOM 981 C CA . VAL A 1 115 ? -7.654 -6.072 2.528 1.00 90.38 115 VAL A CA 1
ATOM 982 C C . VAL A 1 115 ? -8.913 -5.198 2.515 1.00 90.38 115 VAL A C 1
ATOM 984 O O . VAL A 1 115 ? -9.546 -5.010 3.545 1.00 90.38 115 VAL A O 1
ATOM 987 N N . TRP A 1 116 ? -9.367 -4.744 1.343 1.00 85.44 116 TRP A N 1
ATOM 988 C CA . TRP A 1 116 ? -10.640 -4.019 1.244 1.00 85.44 116 TRP A CA 1
ATOM 989 C C . TRP A 1 116 ? -11.837 -4.884 1.646 1.00 85.44 116 TRP A C 1
ATOM 991 O O . TRP A 1 116 ? -12.702 -4.432 2.394 1.00 85.44 116 TRP A O 1
ATOM 1001 N N . VAL A 1 117 ? -11.888 -6.129 1.169 1.00 86.81 117 VAL A N 1
ATOM 1002 C CA . VAL A 1 117 ? -12.957 -7.076 1.522 1.00 86.81 117 VAL A CA 1
ATOM 1003 C C . VAL A 1 117 ? -12.944 -7.376 3.021 1.00 86.81 117 VAL A C 1
ATOM 1005 O O . VAL A 1 117 ? -14.003 -7.450 3.640 1.00 86.81 117 VAL A O 1
ATOM 1008 N N . PHE A 1 118 ? -11.764 -7.510 3.618 1.00 83.56 118 PHE A N 1
ATOM 1009 C CA . PHE A 1 118 ? -11.606 -7.840 5.025 1.00 83.56 118 PHE A CA 1
ATOM 1010 C C . PHE A 1 118 ? -12.102 -6.710 5.931 1.00 83.56 118 PHE A C 1
ATOM 1012 O O . PHE A 1 118 ? -12.872 -6.989 6.846 1.00 83.56 118 PHE A O 1
ATOM 1019 N N . VAL A 1 119 ? -11.819 -5.445 5.598 1.00 78.62 119 VAL A N 1
ATOM 1020 C CA . VAL A 1 119 ? -12.406 -4.280 6.285 1.00 78.62 119 VAL A CA 1
ATOM 1021 C C . VAL A 1 119 ? -13.937 -4.324 6.252 1.00 78.62 119 VAL A C 1
ATOM 1023 O O . VAL A 1 119 ? -14.584 -4.090 7.274 1.00 78.62 119 VAL A O 1
ATOM 1026 N N . PHE A 1 120 ? -14.543 -4.656 5.104 1.00 77.50 120 PHE A N 1
ATOM 1027 C CA . PHE A 1 120 ? -16.001 -4.791 5.006 1.00 77.50 120 PHE A CA 1
ATOM 1028 C C . PHE A 1 120 ? -16.527 -5.937 5.871 1.00 77.50 120 PHE A C 1
ATOM 1030 O O . PHE A 1 120 ? -17.476 -5.736 6.626 1.00 77.50 120 PHE A O 1
ATOM 1037 N N . ILE A 1 121 ? -15.907 -7.117 5.802 1.00 77.56 121 ILE A N 1
ATOM 1038 C CA . ILE A 1 121 ? -16.291 -8.270 6.626 1.00 77.56 121 ILE A CA 1
ATOM 1039 C C . ILE A 1 121 ? -16.194 -7.903 8.106 1.00 77.56 121 ILE A C 1
ATOM 1041 O O . ILE A 1 121 ? -17.151 -8.107 8.846 1.00 77.56 121 ILE A O 1
ATOM 1045 N N . LEU A 1 122 ? -15.085 -7.305 8.540 1.00 72.50 122 LEU A N 1
ATOM 1046 C CA . LEU A 1 122 ? -14.894 -6.922 9.931 1.00 72.50 122 LEU A CA 1
ATOM 1047 C C . LEU A 1 122 ? -15.887 -5.836 10.373 1.00 72.50 122 LEU A C 1
ATOM 1049 O O . LEU A 1 122 ? -16.416 -5.897 11.483 1.00 72.50 122 LEU A O 1
ATOM 1053 N N . GLY A 1 123 ? -16.178 -4.860 9.511 1.00 67.75 123 GLY A N 1
ATOM 1054 C CA . GLY A 1 123 ? -17.138 -3.794 9.790 1.00 67.75 123 GLY A CA 1
ATOM 1055 C C . GLY A 1 123 ? -18.582 -4.290 9.909 1.00 67.75 123 GLY A C 1
ATOM 1056 O O . GLY A 1 123 ? -19.292 -3.873 10.826 1.00 67.75 123 GLY A O 1
ATOM 1057 N N . PHE A 1 124 ? -19.004 -5.198 9.022 1.00 67.06 124 PHE A N 1
ATOM 1058 C CA . PHE A 1 124 ? -20.362 -5.750 8.998 1.00 67.06 124 PHE A CA 1
ATOM 1059 C C . PHE A 1 124 ? -20.578 -6.862 10.032 1.00 67.06 124 PHE A C 1
ATOM 1061 O O . PHE A 1 124 ? -21.584 -6.845 10.735 1.00 67.06 124 PHE A O 1
ATOM 1068 N N . VAL A 1 125 ? -19.648 -7.814 10.150 1.00 59.91 125 VAL A N 1
ATOM 1069 C CA . VAL A 1 125 ? -19.808 -8.999 11.013 1.00 59.91 125 VAL A CA 1
ATOM 1070 C C . VAL A 1 125 ? -19.678 -8.643 12.491 1.00 59.91 125 VAL A C 1
ATOM 1072 O O . VAL A 1 125 ? -20.438 -9.158 13.306 1.00 59.91 125 VAL A O 1
ATOM 1075 N N . PHE A 1 126 ? -18.772 -7.732 12.857 1.00 59.50 126 PHE A N 1
ATOM 1076 C CA . PHE A 1 126 ? -18.578 -7.376 14.267 1.00 59.50 126 PHE A CA 1
ATOM 1077 C C . PHE A 1 126 ? -19.487 -6.244 14.754 1.00 59.50 126 PHE A C 1
ATOM 1079 O O . PHE A 1 126 ? -19.388 -5.861 15.915 1.00 59.50 126 PHE A O 1
ATOM 1086 N N . ASN A 1 127 ? -20.361 -5.690 13.900 1.00 58.09 127 ASN A N 1
ATOM 1087 C CA . ASN A 1 127 ? -21.296 -4.608 14.248 1.00 58.09 127 ASN A CA 1
ATOM 1088 C C . ASN A 1 127 ? -20.618 -3.413 14.972 1.00 58.09 127 ASN A C 1
ATOM 1090 O O . ASN A 1 127 ? -21.267 -2.653 15.686 1.00 58.09 127 ASN A O 1
ATOM 1094 N N . LYS A 1 128 ? -19.296 -3.236 14.796 1.00 53.56 128 LYS A N 1
ATOM 1095 C CA . LYS A 1 128 ? -18.454 -2.280 15.547 1.00 53.56 128 LYS A CA 1
ATOM 1096 C C . LYS A 1 128 ? -18.612 -0.825 15.091 1.00 53.56 128 LYS A C 1
ATOM 1098 O O . LYS A 1 128 ? -18.011 0.071 15.680 1.00 53.56 128 LYS A O 1
ATOM 1103 N N . TYR A 1 129 ? -19.415 -0.591 14.052 1.00 48.50 129 TYR A N 1
ATOM 1104 C CA . TYR A 1 129 ? -19.738 0.742 13.537 1.00 48.50 129 TYR A CA 1
ATOM 1105 C C . TYR A 1 129 ? -21.129 1.250 13.933 1.00 48.50 129 TYR A C 1
ATOM 1107 O O . TYR A 1 129 ? -21.445 2.393 13.601 1.00 48.50 129 TYR A O 1
ATOM 1115 N N . LYS A 1 130 ? -21.948 0.450 14.634 1.00 40.06 130 LYS A N 1
ATOM 1116 C CA . LYS A 1 130 ? -23.199 0.944 15.219 1.00 40.06 130 LYS A CA 1
ATOM 1117 C C . LYS A 1 130 ? -22.931 1.699 16.490 1.00 40.06 130 LYS A C 1
ATOM 1119 O O . LYS A 1 130 ? -22.219 1.170 17.362 1.00 40.06 130 LYS A O 1
#